Protein AF-A0A522KQ14-F1 (afdb_monomer)

Secondary structure (DSSP, 8-state):
---PPPHHHHHHHHH--HHHHHHT-S-TTTTT--S--TTTT--HHHHHHHHHHTT--HHHHTPPPB----TTSTT-BHHHHHTS-HHHHHHHHTT----HHHHHHHHHHHHH-GGGSSPPP-TTSPPPPP-

pLDDT: mean 81.28, std 15.87, range [35.97, 97.94]

Nearest PDB structures (foldseek):
  1nsy-assembly1_A  TM=8.925E-01  e=2.019E-08  Bacillus subtilis
  2pza-assembly1_B  TM=8.996E-01  e=2.874E-07  Bacillus anthracis
  4q16-assembly1_A  TM=8.435E-01  e=2.874E-07  Deinococcus radiodurans R1 = ATCC 13939 = DSM 20539
  5huj-assembly1_B  TM=9.602E-01  e=5.183E-06  Streptococcus pyogenes NZ131
  4q16-assembly2_D  TM=8.516E-01  e=1.257E-06  Deinococcus radiodurans R1 = ATCC 13939 = DSM 20539

Structure (mmCIF, N/CA/C/O backbone):
data_AF-A0A522KQ14-F1
#
_entry.id   AF-A0A522KQ14-F1
#
loop_
_atom_site.group_PDB
_atom_site.id
_atom_site.type_symbol
_atom_site.label_atom_id
_atom_site.label_alt_id
_atom_site.label_comp_id
_atom_site.label_asym_id
_atom_site.label_entity_id
_atom_site.label_seq_id
_atom_site.pdbx_PDB_ins_code
_atom_site.Cartn_x
_atom_site.Cartn_y
_atom_site.Cartn_z
_atom_site.occupancy
_atom_site.B_iso_or_equiv
_atom_site.auth_seq_id
_atom_site.auth_comp_id
_atom_site.auth_asym_id
_atom_site.auth_atom_id
_atom_site.pdbx_PDB_model_num
ATOM 1 N N . MET A 1 1 ? -27.932 1.376 -13.961 1.00 35.97 1 MET A N 1
ATOM 2 C CA . MET A 1 1 ? -26.746 0.989 -14.745 1.00 35.97 1 MET A CA 1
ATOM 3 C C . MET A 1 1 ? -26.144 -0.186 -14.015 1.00 35.97 1 MET A C 1
ATOM 5 O O . MET A 1 1 ? -25.927 -0.074 -12.817 1.00 35.97 1 MET A O 1
ATOM 9 N N . ASP A 1 2 ? -26.069 -1.322 -14.692 1.00 37.69 2 ASP A N 1
ATOM 10 C CA . ASP A 1 2 ? -25.565 -2.574 -14.137 1.00 37.69 2 ASP A CA 1
ATOM 11 C C . ASP A 1 2 ? -24.032 -2.488 -14.057 1.00 37.69 2 ASP A C 1
ATOM 13 O O . ASP A 1 2 ? -23.393 -2.113 -15.039 1.00 37.6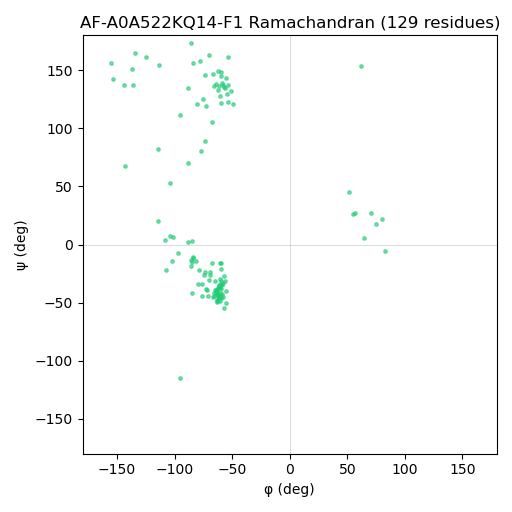9 2 ASP A O 1
ATOM 17 N N . PHE A 1 3 ? -23.463 -2.721 -12.874 1.00 54.28 3 PHE A N 1
ATOM 18 C CA . PHE A 1 3 ? -22.024 -2.617 -12.593 1.00 54.28 3 PHE A CA 1
ATOM 19 C C . PHE A 1 3 ? -21.414 -4.017 -12.516 1.00 54.28 3 PHE A C 1
ATOM 21 O O . PHE A 1 3 ? -20.793 -4.392 -11.522 1.00 54.28 3 PHE A O 1
ATOM 28 N N . THR A 1 4 ? -21.636 -4.817 -13.552 1.00 47.22 4 THR A N 1
ATOM 29 C CA . THR A 1 4 ? -20.938 -6.089 -13.710 1.00 47.22 4 THR A CA 1
ATOM 30 C C . THR A 1 4 ? -19.482 -5.791 -14.099 1.00 47.22 4 THR A C 1
ATOM 32 O O . THR A 1 4 ? -19.260 -5.115 -15.105 1.00 47.22 4 THR A O 1
ATOM 35 N N . PRO A 1 5 ? -18.481 -6.209 -13.298 1.00 53.47 5 PRO A N 1
ATOM 36 C CA . PRO A 1 5 ? -17.076 -6.033 -13.655 1.00 53.47 5 PRO A CA 1
ATOM 37 C C . PRO A 1 5 ? -16.780 -6.815 -14.936 1.00 53.47 5 PRO A C 1
ATOM 39 O O . PRO A 1 5 ? -17.178 -7.975 -15.062 1.00 53.47 5 PRO A O 1
ATOM 42 N N . ASP A 1 6 ? -16.103 -6.175 -15.888 1.00 58.25 6 ASP A N 1
ATOM 43 C CA . ASP A 1 6 ? -15.705 -6.836 -17.131 1.00 58.25 6 ASP A CA 1
ATOM 44 C C . ASP A 1 6 ? -14.600 -7.879 -16.853 1.00 58.25 6 ASP A C 1
ATOM 46 O O . ASP A 1 6 ? -13.967 -7.865 -15.794 1.00 58.25 6 ASP A O 1
ATOM 50 N N . ALA A 1 7 ? -14.347 -8.813 -17.771 1.00 53.72 7 ALA A N 1
ATOM 51 C CA . ALA A 1 7 ? -13.424 -9.933 -17.518 1.00 53.72 7 ALA A CA 1
ATOM 52 C C . ALA A 1 7 ? -11.992 -9.480 -17.142 1.00 53.72 7 ALA A C 1
ATOM 54 O O . ALA A 1 7 ? -11.332 -10.114 -16.311 1.00 53.72 7 ALA A O 1
ATOM 55 N N . ASP A 1 8 ? -11.544 -8.351 -17.697 1.00 53.56 8 ASP A N 1
ATOM 56 C CA . ASP A 1 8 ? -10.263 -7.720 -17.362 1.00 53.56 8 ASP A CA 1
ATOM 57 C C . ASP A 1 8 ? -10.250 -7.116 -15.948 1.00 53.56 8 ASP A C 1
ATOM 59 O O . ASP A 1 8 ? -9.210 -7.136 -15.287 1.00 53.56 8 ASP A O 1
ATOM 63 N N . ASP A 1 9 ? -11.397 -6.655 -15.436 1.00 54.16 9 ASP A N 1
ATOM 64 C CA . ASP A 1 9 ? -11.524 -6.149 -14.065 1.00 54.16 9 ASP A CA 1
ATOM 65 C C . ASP A 1 9 ? -11.423 -7.278 -13.050 1.00 54.16 9 ASP A C 1
ATOM 67 O O . ASP A 1 9 ? -10.705 -7.143 -12.064 1.00 54.16 9 ASP A O 1
ATOM 71 N N . ALA A 1 10 ? -12.095 -8.402 -13.301 1.00 54.12 10 ALA A N 1
ATOM 72 C CA . ALA A 1 10 ? -12.025 -9.569 -12.426 1.00 54.12 10 ALA A CA 1
ATOM 73 C C . ALA A 1 10 ? -10.593 -10.133 -12.357 1.00 54.12 10 ALA A C 1
ATOM 75 O O . ALA A 1 10 ? -10.111 -10.531 -11.291 1.00 54.12 10 ALA A O 1
ATOM 76 N N . LEU A 1 11 ? -9.880 -10.109 -13.488 1.00 53.44 11 LEU A N 1
ATOM 77 C CA . LEU A 1 11 ? -8.482 -10.517 -13.575 1.00 53.44 11 LEU A CA 1
ATOM 78 C C . LEU A 1 11 ? -7.537 -9.499 -12.918 1.00 53.44 11 LEU A C 1
ATOM 80 O O . LEU A 1 11 ? -6.587 -9.904 -12.246 1.00 53.44 11 LEU A O 1
ATOM 84 N N . ALA A 1 12 ? -7.798 -8.195 -13.056 1.00 52.59 12 ALA A N 1
ATOM 85 C CA . ALA A 1 12 ? -7.085 -7.149 -12.328 1.00 52.59 12 ALA A CA 1
ATOM 86 C C . ALA A 1 12 ? -7.302 -7.301 -10.814 1.00 52.59 12 ALA A C 1
ATOM 88 O O . ALA A 1 12 ? -6.332 -7.370 -10.066 1.00 52.59 12 ALA A O 1
ATOM 89 N N . GLN A 1 13 ? -8.544 -7.485 -10.361 1.00 58.75 13 GLN A N 1
ATOM 90 C CA . GLN A 1 13 ? -8.906 -7.763 -8.965 1.00 58.75 13 GLN A CA 1
ATOM 91 C C . GLN A 1 13 ? -8.175 -8.992 -8.405 1.00 58.75 13 GLN A C 1
ATOM 93 O O . GLN A 1 13 ? -7.684 -8.948 -7.278 1.00 58.75 13 GLN A O 1
ATOM 98 N N . GLN A 1 14 ? -8.014 -10.054 -9.201 1.00 51.44 14 GLN A N 1
ATOM 99 C CA . GLN A 1 14 ? -7.244 -11.244 -8.815 1.00 51.44 14 GLN A CA 1
ATOM 100 C C . GLN A 1 14 ? -5.718 -11.055 -8.836 1.00 51.44 14 GLN A C 1
ATOM 102 O O . GLN A 1 14 ? -5.013 -11.762 -8.115 1.00 51.44 14 GLN A O 1
ATOM 107 N N . ARG A 1 15 ? -5.183 -10.134 -9.649 1.00 49.38 15 ARG A N 1
ATOM 108 C CA . ARG A 1 15 ? -3.732 -9.912 -9.833 1.00 49.38 15 ARG A CA 1
ATOM 109 C C . ARG A 1 15 ? -3.156 -8.767 -8.995 1.00 49.38 15 ARG A C 1
ATOM 111 O O . ARG A 1 15 ? -1.937 -8.587 -8.967 1.00 49.38 15 ARG A O 1
ATOM 118 N N . LEU A 1 16 ? -3.990 -7.991 -8.305 1.00 54.06 16 LEU A N 1
ATOM 119 C CA . LEU A 1 16 ? -3.560 -6.887 -7.445 1.00 54.06 16 LEU A CA 1
ATOM 120 C C . LEU A 1 16 ? -2.940 -7.432 -6.148 1.00 54.06 16 LEU A C 1
ATOM 122 O O . LEU A 1 16 ? -3.600 -7.646 -5.133 1.00 54.06 16 LEU A O 1
ATOM 126 N N . ILE A 1 17 ? -1.629 -7.669 -6.184 1.00 48.53 17 ILE A N 1
ATOM 127 C CA . ILE A 1 17 ? -0.849 -8.085 -5.017 1.00 48.53 17 ILE A CA 1
ATOM 128 C C . ILE A 1 17 ? -0.807 -6.923 -4.009 1.00 48.53 17 ILE A C 1
ATOM 130 O O . ILE A 1 17 ? -0.066 -5.966 -4.204 1.00 48.53 17 ILE A O 1
ATOM 134 N N . ALA A 1 18 ? -1.580 -7.043 -2.922 1.00 52.69 18 ALA A N 1
ATOM 135 C CA . ALA A 1 18 ? -1.681 -6.122 -1.777 1.00 52.69 18 ALA A CA 1
ATOM 136 C C . ALA A 1 18 ? -2.170 -4.690 -2.095 1.00 52.69 18 ALA A C 1
ATOM 138 O O . ALA A 1 18 ? -1.945 -4.155 -3.174 1.00 52.69 18 ALA A O 1
ATOM 139 N N . ALA A 1 19 ? -2.775 -4.003 -1.118 1.00 51.09 19 ALA A N 1
ATOM 140 C CA . ALA A 1 19 ? -3.220 -2.605 -1.275 1.00 51.09 19 ALA A CA 1
ATOM 141 C C . ALA A 1 19 ? -2.082 -1.628 -1.682 1.00 51.09 19 ALA A C 1
ATOM 143 O O . ALA A 1 19 ? -2.315 -0.627 -2.360 1.00 51.09 19 ALA A O 1
ATOM 144 N N . LEU A 1 20 ? -0.827 -1.938 -1.325 1.00 49.84 20 LEU A N 1
ATOM 145 C CA . LEU A 1 20 ? 0.366 -1.194 -1.764 1.00 49.84 20 LEU A CA 1
ATOM 146 C C . LEU A 1 20 ? 0.761 -1.517 -3.214 1.00 49.84 20 LEU A C 1
ATOM 148 O O . LEU A 1 20 ? 1.037 -0.606 -3.999 1.00 49.84 20 LEU A O 1
ATOM 152 N N . GLY A 1 21 ? 0.746 -2.797 -3.604 1.00 52.88 21 GLY A N 1
ATOM 153 C CA . GLY A 1 21 ? 1.073 -3.204 -4.971 1.00 52.88 21 GLY A CA 1
ATOM 154 C C . GLY A 1 21 ? -0.030 -2.877 -5.972 1.00 52.88 21 GLY A C 1
ATOM 155 O O . GLY A 1 21 ? 0.276 -2.637 -7.143 1.00 52.88 21 GLY A O 1
ATOM 156 N N . ALA A 1 22 ? -1.270 -2.743 -5.494 1.00 51.62 22 ALA A N 1
ATOM 157 C CA . ALA A 1 22 ? -2.410 -2.273 -6.260 1.00 51.62 22 ALA A CA 1
ATOM 158 C C . ALA A 1 22 ? -2.205 -0.862 -6.816 1.00 51.62 22 ALA A C 1
ATOM 160 O O . ALA A 1 22 ? -2.400 -0.623 -8.004 1.00 51.62 22 ALA A O 1
ATOM 161 N N . ARG A 1 23 ? -1.713 0.042 -5.965 1.00 56.72 23 ARG A N 1
ATOM 162 C CA . ARG A 1 23 ? -1.414 1.435 -6.317 1.00 56.72 23 ARG A CA 1
ATOM 163 C C . ARG A 1 23 ? -0.033 1.631 -6.955 1.00 56.72 23 ARG A C 1
ATOM 165 O O . ARG A 1 23 ? 0.289 2.734 -7.388 1.00 56.72 23 ARG A O 1
ATOM 172 N N . GLY A 1 24 ? 0.829 0.609 -6.920 1.00 59.81 24 GLY A N 1
ATOM 173 C CA . GLY A 1 24 ? 2.269 0.794 -7.142 1.00 59.81 24 GLY A CA 1
ATOM 174 C C . GLY A 1 24 ? 2.880 1.808 -6.163 1.00 59.81 24 GLY A C 1
ATOM 175 O O . GLY A 1 24 ? 3.853 2.492 -6.506 1.00 59.81 24 GLY A O 1
ATOM 176 N N . PHE A 1 25 ? 2.274 1.940 -4.976 1.00 74.19 25 PHE A N 1
ATOM 177 C CA . PHE A 1 25 ? 2.620 2.939 -3.970 1.00 74.19 25 PHE A CA 1
ATOM 178 C C . PHE A 1 25 ? 3.716 2.407 -3.059 1.00 74.19 25 PHE A C 1
ATOM 180 O O . PHE A 1 25 ? 3.504 2.040 -1.910 1.00 74.19 25 PHE A O 1
ATOM 187 N N . PHE A 1 26 ? 4.881 2.301 -3.673 1.00 81.44 26 PHE A N 1
ATOM 188 C CA . PHE A 1 26 ? 6.145 1.959 -3.062 1.00 81.44 26 PHE A CA 1
ATOM 189 C C . PHE A 1 26 ? 7.258 2.533 -3.936 1.00 81.44 26 PHE A C 1
ATOM 191 O O . PHE A 1 26 ? 7.099 2.766 -5.150 1.00 81.44 26 PHE A O 1
ATOM 198 N N . THR A 1 27 ? 8.407 2.745 -3.323 1.00 86.31 27 THR A N 1
ATOM 199 C CA . THR A 1 27 ? 9.639 3.098 -4.011 1.00 86.31 27 THR A CA 1
ATOM 200 C C . THR A 1 27 ? 10.244 1.819 -4.572 1.00 86.31 27 THR A C 1
ATOM 202 O O . THR A 1 27 ? 10.524 0.866 -3.837 1.00 86.31 27 THR A O 1
ATOM 205 N N . LYS A 1 28 ? 10.432 1.761 -5.896 1.00 87.81 28 LYS A N 1
ATOM 206 C CA . LYS A 1 28 ? 11.086 0.617 -6.547 1.00 87.81 28 LYS A CA 1
ATOM 207 C C . LYS A 1 28 ? 12.510 0.498 -5.998 1.00 87.81 28 LYS A C 1
ATOM 209 O O . LYS A 1 28 ? 13.233 1.489 -6.002 1.00 87.81 28 LYS A O 1
ATOM 214 N N . PHE A 1 29 ? 12.876 -0.691 -5.520 1.00 87.50 29 PHE A N 1
ATOM 215 C CA . PHE A 1 29 ? 14.147 -0.964 -4.827 1.00 87.50 29 PHE A CA 1
ATOM 216 C C . PHE A 1 29 ? 14.341 -0.240 -3.478 1.00 87.50 29 PHE A C 1
ATOM 218 O O . PHE A 1 29 ? 15.415 -0.334 -2.897 1.00 87.50 29 PHE A O 1
ATOM 225 N N . GLY A 1 30 ? 13.322 0.468 -2.980 1.00 89.50 30 GLY A N 1
ATOM 226 C CA . GLY A 1 30 ? 13.294 1.041 -1.635 1.00 89.50 30 GLY A CA 1
ATOM 227 C C . GLY A 1 30 ? 12.583 0.101 -0.665 1.00 89.50 30 GLY A C 1
ATOM 228 O O . GLY A 1 30 ? 13.012 -1.026 -0.452 1.00 89.50 30 GLY A O 1
ATOM 229 N N . ASP A 1 31 ? 11.438 0.533 -0.141 1.00 86.62 31 ASP A N 1
ATOM 230 C CA . ASP A 1 31 ? 10.572 -0.246 0.756 1.00 86.62 31 ASP A CA 1
ATOM 231 C C . ASP A 1 31 ? 10.049 -1.558 0.142 1.00 86.62 31 ASP A C 1
ATOM 233 O O . ASP A 1 31 ? 9.696 -2.486 0.863 1.00 86.62 31 ASP A O 1
ATOM 237 N N . SER A 1 32 ? 10.046 -1.661 -1.189 1.00 83.50 32 SER A N 1
ATOM 238 C CA . SER A 1 32 ? 9.697 -2.893 -1.910 1.00 83.50 32 SER A CA 1
ATOM 239 C C . SER A 1 32 ? 10.843 -3.895 -2.081 1.00 83.50 32 SER A C 1
ATOM 241 O O . SER A 1 32 ? 10.598 -5.018 -2.520 1.00 83.50 32 SER A O 1
ATOM 243 N N . GLY A 1 33 ? 12.088 -3.513 -1.780 1.00 86.81 33 GLY A N 1
ATOM 244 C CA . GLY A 1 33 ? 13.258 -4.381 -1.912 1.00 86.81 33 GLY A CA 1
ATOM 245 C C . GLY A 1 33 ? 13.345 -5.391 -0.769 1.00 86.81 33 GLY A C 1
ATOM 246 O O . GLY A 1 33 ? 14.084 -5.168 0.185 1.00 86.81 33 GLY A O 1
ATOM 247 N N . ALA A 1 34 ? 12.589 -6.485 -0.854 1.00 87.81 34 ALA A N 1
ATOM 248 C CA . ALA A 1 34 ? 12.545 -7.530 0.167 1.00 87.81 34 ALA A CA 1
ATOM 249 C C . ALA A 1 34 ? 12.571 -8.937 -0.447 1.00 87.81 34 ALA A C 1
ATOM 251 O O . ALA A 1 34 ? 12.040 -9.151 -1.536 1.00 87.81 34 ALA A O 1
ATOM 252 N N . ASP A 1 35 ? 13.120 -9.904 0.294 1.00 91.00 35 ASP A N 1
ATOM 253 C CA . ASP A 1 35 ? 13.167 -11.312 -0.128 1.00 91.00 35 ASP A CA 1
ATOM 254 C C . ASP A 1 35 ? 11.810 -12.021 0.026 1.00 91.00 35 ASP A C 1
ATOM 256 O O . ASP A 1 35 ? 11.462 -12.902 -0.758 1.00 91.00 35 ASP A O 1
ATOM 260 N N . VAL A 1 36 ? 11.028 -11.648 1.049 1.00 87.12 36 VAL A N 1
ATOM 261 C CA . VAL A 1 36 ? 9.736 -12.271 1.377 1.00 87.12 36 VAL A CA 1
ATOM 262 C C . VAL A 1 36 ? 8.697 -11.201 1.702 1.00 87.12 36 VAL A C 1
ATOM 264 O O . VAL A 1 36 ? 8.965 -10.267 2.456 1.00 87.12 36 VAL A O 1
ATOM 267 N N . LEU A 1 37 ? 7.478 -11.373 1.180 1.00 86.44 37 LEU A N 1
ATOM 268 C CA . LEU A 1 37 ? 6.341 -10.471 1.387 1.00 86.44 37 LEU A CA 1
ATOM 269 C C . LEU A 1 37 ? 5.215 -11.177 2.174 1.00 86.44 37 LEU A C 1
ATOM 271 O O . LEU A 1 37 ? 4.247 -11.643 1.572 1.00 86.44 37 LEU A O 1
ATOM 275 N N . PRO A 1 38 ? 5.285 -11.259 3.518 1.00 85.56 38 PRO A N 1
ATOM 276 C CA . PRO A 1 38 ? 4.347 -12.056 4.324 1.00 85.56 38 PRO A CA 1
ATOM 277 C C . PRO A 1 38 ? 2.909 -11.516 4.334 1.00 85.56 38 PRO A C 1
ATOM 279 O O . PRO A 1 38 ? 1.984 -12.220 4.723 1.00 85.56 38 PRO A O 1
ATOM 282 N N . LEU A 1 39 ? 2.720 -10.260 3.922 1.00 87.12 39 LEU A N 1
ATOM 283 C CA . LEU A 1 39 ? 1.419 -9.589 3.867 1.00 87.12 39 LEU A CA 1
ATOM 284 C C . LEU A 1 39 ? 0.876 -9.488 2.431 1.00 87.12 39 LEU A C 1
ATOM 286 O O . LEU A 1 39 ? -0.134 -8.820 2.200 1.00 87.12 39 LEU A O 1
ATOM 290 N N . ALA A 1 40 ? 1.541 -10.122 1.458 1.00 83.31 40 ALA A N 1
ATOM 291 C CA . ALA A 1 40 ? 1.083 -10.150 0.074 1.00 83.31 40 ALA A CA 1
ATOM 292 C C . ALA A 1 40 ? -0.341 -10.730 -0.023 1.00 83.31 40 ALA A C 1
ATOM 294 O O . ALA A 1 40 ? -0.671 -11.723 0.619 1.00 83.31 40 ALA A O 1
ATOM 295 N N . GLY A 1 41 ? -1.198 -10.085 -0.820 1.00 80.38 41 GLY A N 1
ATOM 296 C CA . GLY A 1 41 ? -2.603 -10.480 -0.993 1.00 80.38 41 GLY A CA 1
ATOM 297 C C . GLY A 1 41 ? -3.567 -9.966 0.086 1.00 80.38 41 GLY A C 1
ATOM 298 O O . GLY A 1 41 ? -4.780 -10.122 -0.060 1.00 80.38 41 GLY A O 1
ATOM 299 N N . LEU A 1 42 ? -3.075 -9.311 1.143 1.00 86.69 42 LEU A N 1
ATOM 300 C CA . LEU A 1 42 ? -3.935 -8.631 2.111 1.00 86.69 42 LEU A CA 1
ATOM 301 C C . LEU A 1 42 ? -4.212 -7.186 1.674 1.00 86.69 42 LEU A C 1
ATOM 303 O O . LEU A 1 42 ? -3.308 -6.443 1.283 1.00 86.69 42 LEU A O 1
ATOM 307 N N . ASN A 1 43 ? -5.478 -6.784 1.764 1.00 88.56 43 ASN A N 1
ATOM 308 C CA . ASN A 1 43 ? -5.892 -5.389 1.638 1.00 88.56 43 ASN A CA 1
ATOM 309 C C . ASN A 1 43 ? -5.790 -4.676 3.002 1.00 88.56 43 ASN A C 1
ATOM 311 O O . ASN A 1 43 ? -5.485 -5.315 4.019 1.00 88.56 43 ASN A O 1
ATOM 315 N N . LYS A 1 44 ? -6.003 -3.358 3.053 1.00 88.50 44 LYS A N 1
ATOM 316 C CA . LYS A 1 44 ? -5.711 -2.566 4.255 1.00 88.50 44 LYS A CA 1
ATOM 317 C C . LYS A 1 44 ? -6.567 -3.007 5.441 1.00 88.50 44 LYS A C 1
ATOM 319 O O . LYS A 1 44 ? -6.046 -3.209 6.539 1.00 88.50 44 LYS A O 1
ATOM 324 N N . ARG A 1 45 ? -7.858 -3.229 5.223 1.00 92.06 45 ARG A N 1
ATOM 325 C CA . ARG A 1 45 ? -8.827 -3.717 6.207 1.00 92.06 45 ARG A CA 1
ATOM 326 C C . ARG A 1 45 ? -8.444 -5.087 6.755 1.00 92.06 45 ARG A C 1
ATOM 328 O O . ARG A 1 45 ? -8.458 -5.271 7.973 1.00 92.06 45 ARG A O 1
ATOM 335 N N . ARG A 1 46 ? -8.018 -6.026 5.903 1.00 93.12 46 ARG A N 1
ATOM 336 C CA . ARG A 1 46 ? -7.506 -7.339 6.337 1.00 93.12 46 ARG A CA 1
ATOM 337 C C . ARG A 1 46 ? -6.207 -7.215 7.133 1.00 93.12 46 ARG A C 1
ATOM 339 O O . ARG A 1 46 ? -6.067 -7.889 8.149 1.00 93.12 46 ARG A O 1
ATOM 346 N N . MET A 1 47 ? -5.294 -6.321 6.746 1.00 92.75 47 MET A N 1
ATOM 347 C CA . MET A 1 47 ? -4.083 -6.042 7.532 1.00 92.75 47 MET A CA 1
ATOM 348 C C . MET A 1 47 ? -4.427 -5.478 8.920 1.00 92.75 47 MET A C 1
ATOM 350 O O . MET A 1 47 ? -3.854 -5.920 9.914 1.00 92.75 47 MET A O 1
ATOM 354 N N . ARG A 1 48 ? -5.390 -4.547 9.017 1.00 94.50 48 ARG A N 1
ATOM 355 C CA . ARG A 1 48 ? -5.869 -4.016 10.308 1.00 94.50 48 ARG A CA 1
ATOM 356 C C . ARG A 1 48 ? -6.518 -5.112 11.161 1.00 94.50 48 ARG A C 1
ATOM 358 O O . ARG A 1 48 ? -6.261 -5.172 12.361 1.00 94.50 48 ARG A O 1
ATOM 365 N N . ALA A 1 49 ? -7.312 -6.000 10.558 1.00 96.12 49 ALA A N 1
ATOM 366 C CA . ALA A 1 49 ? -7.907 -7.143 11.251 1.00 96.12 49 ALA A CA 1
ATOM 367 C C . ALA A 1 49 ? -6.840 -8.107 11.801 1.00 96.12 49 ALA A C 1
ATOM 369 O O . ALA A 1 49 ? -6.910 -8.493 12.967 1.00 96.12 49 ALA A O 1
ATOM 370 N N . LEU A 1 50 ? -5.817 -8.428 11.001 1.00 96.06 50 LEU A N 1
ATOM 371 C CA . LEU A 1 50 ? -4.681 -9.240 11.440 1.00 96.06 50 LEU A CA 1
ATOM 372 C C . LEU A 1 50 ? -3.920 -8.571 12.593 1.00 96.06 50 LEU A C 1
ATOM 374 O O . LEU A 1 50 ? -3.628 -9.219 13.593 1.00 96.06 50 LEU A O 1
ATOM 378 N N . ALA A 1 51 ? -3.647 -7.268 12.496 1.00 96.69 51 ALA A N 1
ATOM 379 C CA . ALA A 1 51 ? -2.968 -6.525 13.554 1.00 96.69 51 ALA A CA 1
ATOM 380 C C . ALA A 1 51 ? -3.742 -6.575 14.885 1.00 96.69 51 ALA A C 1
ATOM 382 O O . ALA A 1 51 ? -3.139 -6.811 15.932 1.00 96.69 51 ALA A O 1
ATOM 383 N N . ARG A 1 52 ? -5.075 -6.427 14.851 1.00 97.69 52 ARG A N 1
ATOM 384 C CA . ARG A 1 52 ? -5.932 -6.587 16.041 1.00 97.69 52 ARG A CA 1
ATOM 385 C C . ARG A 1 52 ? -5.857 -7.993 16.619 1.00 97.69 52 ARG A C 1
ATOM 387 O O . ARG A 1 52 ? -5.696 -8.139 17.825 1.00 97.69 52 ARG A O 1
ATOM 394 N N . ALA A 1 53 ? -5.936 -9.015 15.767 1.00 97.94 53 ALA A N 1
ATOM 395 C CA . ALA A 1 53 ? -5.844 -10.410 16.194 1.00 97.94 53 ALA A CA 1
ATOM 396 C C . ALA A 1 53 ? -4.499 -10.730 16.874 1.00 97.94 53 ALA A C 1
ATOM 398 O O . ALA A 1 53 ? -4.449 -11.559 17.777 1.00 97.94 53 ALA A O 1
ATOM 399 N N . LEU A 1 54 ? -3.426 -10.034 16.485 1.00 97.88 54 LEU A N 1
ATOM 400 C CA . LEU A 1 54 ? -2.095 -10.132 17.094 1.00 97.88 54 LEU A CA 1
ATOM 401 C C . LEU A 1 54 ? -1.908 -9.240 18.339 1.00 97.88 54 LEU A C 1
ATOM 403 O O . LEU A 1 54 ? -0.813 -9.192 18.894 1.00 97.88 54 LEU A O 1
ATOM 407 N N . GLY A 1 55 ? -2.945 -8.525 18.788 1.00 97.81 55 GLY A N 1
ATOM 408 C CA . GLY A 1 55 ? -2.891 -7.679 19.983 1.00 97.81 55 GLY A CA 1
ATOM 409 C C . GLY A 1 55 ? -2.243 -6.307 19.771 1.00 97.81 55 GLY A C 1
ATOM 410 O O . GLY A 1 55 ? -1.783 -5.688 20.733 1.00 97.81 55 GLY A O 1
ATOM 411 N N . ALA A 1 56 ? -2.186 -5.804 18.533 1.00 97.50 56 ALA A N 1
ATOM 412 C CA . ALA A 1 56 ? -1.664 -4.467 18.271 1.00 97.50 56 ALA A CA 1
ATOM 413 C C . ALA A 1 56 ? -2.541 -3.381 18.939 1.00 97.50 56 ALA A C 1
ATOM 415 O O . ALA A 1 56 ? -3.769 -3.440 18.852 1.00 97.50 56 ALA A O 1
ATOM 416 N N . PRO A 1 57 ? -1.946 -2.340 19.555 1.00 97.88 57 PRO A N 1
ATOM 417 C CA . PRO A 1 57 ? -2.698 -1.219 20.114 1.00 97.88 57 PRO A CA 1
ATOM 418 C C . PRO A 1 57 ? -3.569 -0.506 19.068 1.00 97.88 57 PRO A C 1
ATOM 420 O O . PRO A 1 57 ? -3.078 -0.173 17.988 1.00 97.88 57 PRO A O 1
ATOM 423 N N . GLU A 1 58 ? -4.810 -0.145 19.416 1.00 96.12 58 GLU A N 1
ATOM 424 C CA . GLU A 1 58 ? -5.744 0.532 18.491 1.00 96.12 58 GLU A CA 1
ATOM 425 C C . GLU A 1 58 ? -5.184 1.838 17.904 1.00 96.12 58 GLU A C 1
ATOM 427 O O . GLU A 1 58 ? -5.441 2.157 16.745 1.00 96.12 58 GLU A O 1
ATOM 432 N N . ARG A 1 59 ? -4.338 2.562 18.653 1.00 96.31 59 ARG A N 1
ATOM 433 C CA . ARG A 1 59 ? -3.656 3.765 18.138 1.00 96.31 59 ARG A CA 1
ATOM 434 C C . ARG A 1 59 ? -2.768 3.481 16.919 1.00 96.31 59 ARG A C 1
ATOM 436 O O . ARG A 1 59 ? -2.582 4.362 16.092 1.00 96.31 59 ARG A O 1
ATOM 443 N N . LEU A 1 60 ? -2.188 2.279 16.829 1.00 94.12 60 LEU A N 1
ATOM 444 C CA . LEU A 1 60 ? -1.365 1.856 15.693 1.00 94.12 60 LEU A CA 1
ATOM 445 C C . LEU A 1 60 ? -2.244 1.299 14.579 1.00 94.12 60 LEU A C 1
ATOM 447 O O . LEU A 1 60 ? -2.032 1.628 13.415 1.00 94.12 60 LEU A O 1
ATOM 451 N N . VAL A 1 61 ? -3.256 0.507 14.941 1.00 94.75 61 VAL A N 1
ATOM 452 C CA . VAL A 1 61 ? -4.197 -0.077 13.981 1.00 94.75 61 VAL A CA 1
ATOM 453 C C . VAL A 1 61 ? -4.937 1.001 13.200 1.00 94.75 61 VAL A C 1
ATOM 455 O O . VAL A 1 61 ? -5.126 0.821 12.003 1.00 94.75 61 VAL A O 1
ATOM 458 N N . ASN A 1 62 ? -5.320 2.113 13.834 1.00 92.75 62 ASN A N 1
ATOM 459 C CA . ASN A 1 62 ? -6.100 3.193 13.218 1.00 92.75 62 ASN A CA 1
ATOM 460 C C . ASN A 1 62 ? -5.256 4.406 12.806 1.00 92.75 62 ASN A C 1
ATOM 462 O O . ASN A 1 62 ?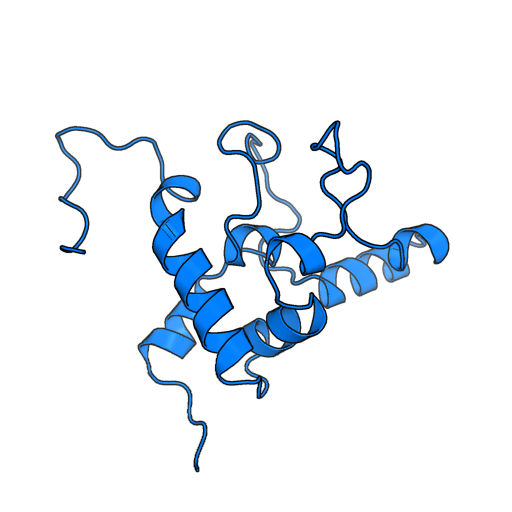 -5.815 5.415 12.388 1.00 92.75 62 ASN A O 1
ATOM 466 N N . LYS A 1 63 ? -3.921 4.331 12.905 1.00 93.62 63 LYS A N 1
ATOM 467 C CA . LYS A 1 63 ? -3.044 5.426 12.473 1.00 93.62 63 LYS A CA 1
ATOM 468 C C . LYS A 1 63 ? -3.315 5.759 10.999 1.00 93.62 63 LYS A C 1
ATOM 470 O O . LYS A 1 63 ? -3.394 4.846 10.167 1.00 93.62 63 LYS A O 1
ATOM 475 N N . THR A 1 64 ? -3.417 7.053 10.689 1.00 91.44 64 THR A N 1
ATOM 476 C CA . THR A 1 64 ? -3.487 7.552 9.311 1.00 91.44 64 THR A CA 1
ATOM 477 C C . THR A 1 64 ? -2.225 7.133 8.549 1.00 91.44 64 THR A C 1
ATOM 479 O O . THR A 1 64 ? -1.116 7.435 9.005 1.00 91.44 64 THR A O 1
ATOM 482 N N . PRO A 1 65 ? -2.360 6.401 7.432 1.00 89.12 65 PRO A N 1
ATOM 483 C CA . PRO A 1 65 ? -1.222 5.986 6.620 1.00 89.12 65 PRO A CA 1
ATOM 484 C C . PRO A 1 65 ? -0.527 7.181 5.964 1.00 89.12 65 PRO A C 1
ATOM 486 O O . PRO A 1 65 ? -1.183 8.090 5.457 1.00 89.12 65 PRO A O 1
ATOM 489 N N . THR A 1 66 ? 0.803 7.173 6.006 1.00 90.56 66 THR A N 1
ATOM 490 C CA . THR A 1 66 ? 1.662 8.152 5.337 1.00 90.56 66 THR A CA 1
ATOM 491 C C . THR A 1 66 ? 3.017 7.516 5.039 1.00 90.56 66 THR A C 1
ATOM 493 O O . THR A 1 66 ? 3.534 6.754 5.865 1.00 90.56 66 THR A O 1
ATOM 496 N N . ALA A 1 67 ? 3.595 7.844 3.882 1.00 87.44 67 ALA A N 1
ATOM 497 C CA . ALA A 1 67 ? 4.977 7.505 3.540 1.00 87.44 67 ALA A CA 1
ATOM 498 C C . ALA A 1 67 ? 6.014 8.438 4.196 1.00 87.44 67 ALA A C 1
ATOM 500 O O . ALA A 1 67 ? 7.171 8.052 4.330 1.00 87.44 67 ALA A O 1
ATOM 501 N N . ASP A 1 68 ? 5.602 9.648 4.593 1.00 90.31 68 ASP A N 1
ATOM 502 C CA . ASP A 1 68 ? 6.444 10.657 5.253 1.00 90.31 68 ASP A CA 1
ATOM 503 C C . ASP A 1 68 ? 7.773 10.970 4.527 1.00 90.31 68 ASP A C 1
ATOM 505 O O . ASP A 1 68 ? 8.842 11.030 5.129 1.00 90.31 68 ASP A O 1
ATOM 509 N N . LEU A 1 69 ? 7.713 11.147 3.199 1.00 87.75 69 LEU A N 1
ATOM 510 C CA . LEU A 1 69 ? 8.895 11.392 2.351 1.00 87.75 69 LEU A CA 1
ATOM 511 C C . LEU A 1 69 ? 9.073 12.863 1.926 1.00 87.75 69 LEU A C 1
ATOM 513 O O . LEU A 1 69 ? 10.125 13.235 1.406 1.00 87.75 69 LEU A O 1
ATOM 517 N N . GLU A 1 70 ? 8.047 13.706 2.083 1.00 86.06 70 GLU A N 1
ATOM 518 C CA . GLU A 1 70 ? 8.027 15.076 1.554 1.00 86.06 70 GLU A CA 1
ATOM 519 C C . GLU A 1 70 ? 8.482 16.107 2.606 1.00 86.06 70 GLU A C 1
ATOM 521 O O . GLU A 1 70 ? 7.740 16.427 3.530 1.00 86.06 70 GLU A O 1
ATOM 526 N N . ASN A 1 71 ? 9.652 16.734 2.417 1.00 87.69 71 ASN A N 1
ATOM 527 C CA . ASN A 1 71 ? 10.155 17.778 3.335 1.00 87.69 71 ASN A CA 1
ATOM 528 C C . ASN A 1 71 ? 9.225 18.999 3.458 1.00 87.69 71 ASN A C 1
ATOM 530 O O . ASN A 1 71 ? 9.151 19.625 4.511 1.00 87.69 71 ASN A O 1
ATOM 534 N N . LEU A 1 72 ? 8.538 19.368 2.372 1.00 92.44 72 LEU A N 1
ATOM 535 C CA . LEU A 1 72 ? 7.646 20.535 2.345 1.00 92.44 72 LEU A CA 1
ATOM 536 C C . LEU A 1 72 ? 6.237 20.216 2.863 1.00 92.44 72 LEU A C 1
ATOM 538 O O . LEU A 1 72 ? 5.465 21.132 3.140 1.00 92.44 72 LEU A O 1
ATOM 542 N N . ARG A 1 73 ? 5.890 18.929 2.966 1.00 87.75 73 ARG A N 1
ATOM 543 C CA . ARG A 1 73 ? 4.578 18.434 3.399 1.00 87.75 73 ARG A CA 1
ATOM 544 C C . ARG A 1 73 ? 4.761 17.160 4.237 1.00 87.75 73 ARG A C 1
ATOM 546 O O . ARG A 1 73 ? 4.379 16.077 3.788 1.00 87.75 73 ARG A O 1
ATOM 553 N N . PRO A 1 74 ? 5.360 17.272 5.434 1.00 88.75 74 PRO A N 1
ATOM 554 C CA . PRO A 1 74 ? 5.594 16.116 6.291 1.00 88.75 74 PRO A CA 1
ATOM 555 C C . PRO A 1 74 ? 4.272 15.435 6.649 1.00 88.75 74 PRO A C 1
ATOM 557 O O . PRO A 1 74 ? 3.235 16.093 6.761 1.00 88.75 74 PRO A O 1
ATOM 560 N N . LEU A 1 75 ? 4.317 14.115 6.833 1.00 90.12 75 LEU A N 1
ATOM 561 C CA . LEU A 1 75 ? 3.171 13.277 7.195 1.00 90.12 75 LEU A CA 1
ATOM 562 C C . LEU A 1 75 ? 1.962 13.403 6.254 1.00 90.12 75 LEU A C 1
ATOM 564 O O . LEU A 1 75 ? 0.829 13.150 6.671 1.00 90.12 75 LEU A O 1
ATOM 568 N N . ARG A 1 76 ? 2.182 13.780 4.985 1.00 89.19 76 ARG A N 1
ATOM 569 C CA . ARG A 1 76 ? 1.113 13.842 3.982 1.00 89.19 76 ARG A CA 1
ATOM 570 C C . ARG A 1 76 ? 0.384 12.487 3.915 1.00 89.19 76 ARG A C 1
ATOM 572 O O . ARG A 1 76 ? 1.053 11.478 3.668 1.00 89.19 76 ARG A O 1
ATOM 579 N N . PRO A 1 77 ? -0.943 12.446 4.128 1.00 89.44 77 PRO A N 1
ATOM 580 C CA . PRO A 1 77 ? -1.718 11.217 4.016 1.00 89.44 77 PRO A CA 1
ATOM 581 C C . PRO A 1 77 ? -1.636 10.611 2.615 1.00 89.44 77 PRO A C 1
ATOM 583 O O . PRO A 1 77 ? -1.624 11.331 1.614 1.00 89.44 77 PRO A O 1
ATOM 586 N N . ASP A 1 78 ? -1.639 9.283 2.539 1.00 85.81 78 ASP A N 1
ATOM 587 C CA . ASP A 1 78 ? -1.581 8.571 1.255 1.00 85.81 78 ASP A CA 1
ATOM 588 C C . ASP A 1 78 ? -2.799 8.893 0.368 1.00 85.81 78 A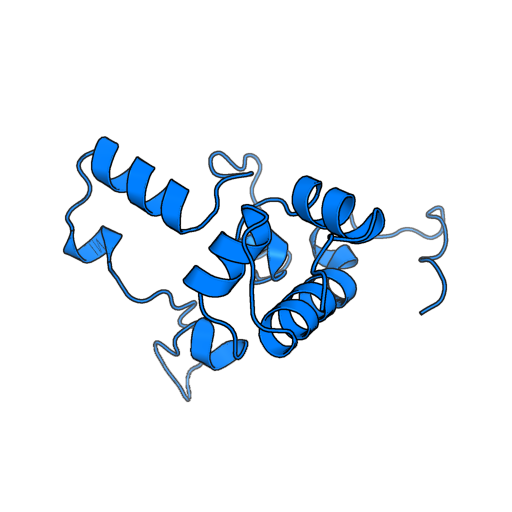SP A C 1
ATOM 590 O O . ASP A 1 78 ? -2.680 9.049 -0.848 1.00 85.81 78 ASP A O 1
ATOM 594 N N . GLU A 1 79 ? -3.970 9.067 0.983 1.00 86.06 79 GLU A N 1
ATOM 595 C CA . GLU A 1 79 ? -5.220 9.412 0.294 1.00 86.06 79 GLU A CA 1
ATOM 596 C C . GLU A 1 79 ? -5.128 10.787 -0.389 1.00 86.06 79 GLU A C 1
ATOM 598 O O . GLU A 1 79 ? -5.550 10.937 -1.536 1.00 86.06 79 GLU A O 1
ATOM 603 N N . ASP A 1 80 ? -4.463 11.759 0.246 1.00 84.81 80 ASP A N 1
ATOM 604 C CA . ASP A 1 80 ? -4.201 13.090 -0.324 1.00 84.81 80 ASP A CA 1
ATOM 605 C C . ASP A 1 80 ? -3.200 13.047 -1.488 1.00 84.81 80 ASP A C 1
ATOM 607 O O . ASP A 1 80 ? -3.115 13.984 -2.290 1.00 84.81 80 ASP A O 1
ATOM 611 N N . ALA A 1 81 ? -2.355 12.017 -1.550 1.00 80.81 81 ALA A N 1
ATOM 612 C CA . ALA A 1 81 ? -1.397 11.836 -2.634 1.00 80.81 81 ALA A CA 1
ATOM 613 C C . ALA A 1 81 ? -2.050 11.237 -3.889 1.00 80.81 81 ALA A C 1
ATOM 615 O O . ALA A 1 81 ? -1.671 11.610 -4.999 1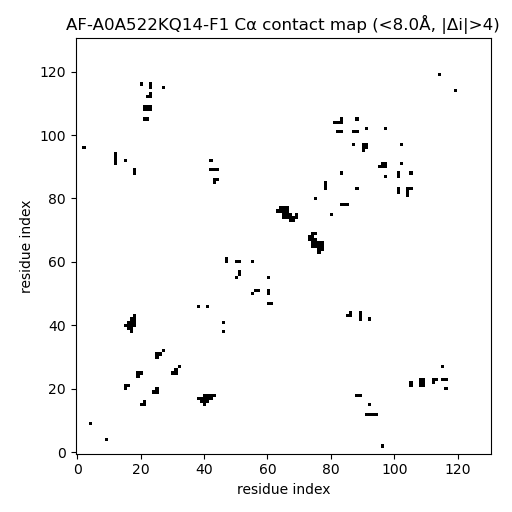.00 80.81 81 ALA A O 1
ATOM 616 N N . TYR A 1 82 ? -3.050 10.367 -3.723 1.00 77.06 82 TYR A N 1
ATOM 617 C CA . TYR A 1 82 ? -3.652 9.599 -4.819 1.00 77.06 82 TYR A CA 1
ATOM 618 C C . TYR A 1 82 ? -5.056 10.057 -5.221 1.00 77.06 82 TYR A C 1
ATOM 620 O O . TYR A 1 82 ? -5.479 9.782 -6.346 1.00 77.06 82 TYR A O 1
ATOM 628 N N . GLY A 1 83 ? -5.771 10.746 -4.331 1.00 87.88 83 GLY A N 1
ATOM 629 C CA . GLY A 1 83 ? -7.163 11.141 -4.542 1.00 87.88 83 GLY A CA 1
ATOM 630 C C . GLY A 1 83 ? -8.143 9.966 -4.489 1.00 87.88 83 GLY A C 1
ATOM 631 O O . GLY A 1 83 ? -9.179 10.015 -5.145 1.00 87.88 83 GLY A O 1
ATOM 632 N N . V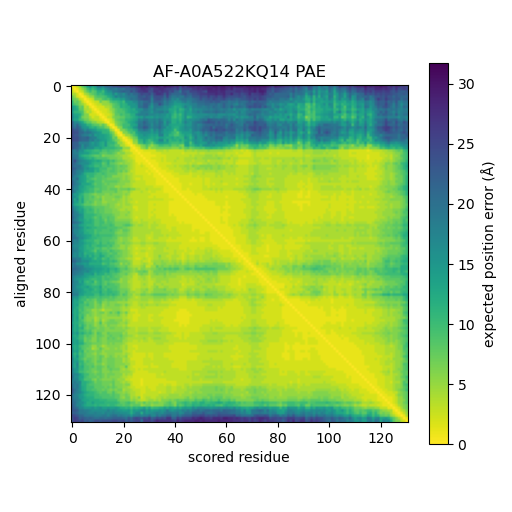AL A 1 84 ? -7.800 8.901 -3.759 1.00 90.56 84 VAL A N 1
ATOM 633 C CA . VAL A 1 84 ? -8.664 7.741 -3.499 1.00 90.56 84 VAL A CA 1
ATOM 634 C C . VAL A 1 84 ? -8.406 7.241 -2.079 1.00 90.56 84 VAL A C 1
ATOM 636 O O . VAL A 1 84 ? -7.251 7.184 -1.648 1.00 90.56 84 VAL A O 1
ATOM 639 N N . SER A 1 85 ? -9.475 6.911 -1.358 1.00 90.88 85 SER A N 1
ATOM 640 C CA . SER A 1 85 ? -9.381 6.436 0.025 1.00 90.88 85 SER A CA 1
ATOM 641 C C . SER A 1 85 ? -8.953 4.968 0.123 1.00 90.88 85 SER A C 1
ATOM 643 O O . SER A 1 85 ? -9.135 4.184 -0.813 1.00 90.88 85 SER A O 1
ATOM 645 N N . ASP A 1 86 ? -8.401 4.574 1.273 1.00 86.75 86 ASP A N 1
ATOM 646 C CA . ASP A 1 86 ? -8.077 3.171 1.560 1.00 86.75 86 ASP A CA 1
ATOM 647 C C . ASP A 1 86 ? -9.335 2.282 1.523 1.00 86.75 86 ASP A C 1
ATOM 649 O O . ASP A 1 86 ? -9.270 1.159 1.020 1.00 86.75 86 ASP A O 1
ATOM 653 N N . ASP A 1 87 ? -10.480 2.792 1.989 1.00 91.19 87 ASP A N 1
ATOM 654 C CA . ASP A 1 87 ? -11.756 2.068 1.964 1.00 91.19 87 ASP A CA 1
ATOM 655 C C . ASP A 1 87 ? -12.248 1.830 0.529 1.00 91.19 87 ASP A C 1
ATOM 657 O O . ASP A 1 87 ? -12.678 0.723 0.205 1.00 91.19 87 ASP A O 1
ATOM 661 N N . GLU A 1 88 ? -12.121 2.821 -0.361 1.00 91.81 88 GLU A N 1
ATOM 662 C CA . GLU A 1 88 ? -12.467 2.654 -1.777 1.00 91.81 88 GLU A CA 1
ATOM 663 C C . GLU A 1 88 ? -11.569 1.629 -2.474 1.00 91.81 88 GLU A C 1
ATOM 665 O O . GLU A 1 88 ? -12.070 0.849 -3.287 1.00 91.81 88 GLU A O 1
ATOM 670 N N . ILE A 1 89 ? -10.261 1.577 -2.177 1.00 87.69 89 ILE A N 1
ATOM 671 C CA . ILE A 1 89 ? -9.426 0.534 -2.795 1.00 87.69 89 ILE A CA 1
ATOM 672 C C . ILE A 1 89 ? -9.742 -0.832 -2.191 1.00 87.69 89 ILE A C 1
ATOM 674 O O . ILE A 1 89 ? -9.773 -1.817 -2.925 1.00 87.69 89 ILE A O 1
ATOM 678 N N . ASP A 1 90 ? -9.987 -0.922 -0.884 1.00 90.19 90 ASP A N 1
ATOM 679 C CA . ASP A 1 90 ? -10.346 -2.185 -0.244 1.00 90.19 90 ASP A CA 1
ATOM 680 C C . ASP A 1 90 ? -11.667 -2.731 -0.786 1.00 90.19 90 ASP A C 1
ATOM 682 O O . ASP A 1 90 ? -11.776 -3.935 -1.018 1.00 90.19 90 ASP A O 1
ATOM 686 N N . ASP A 1 91 ? -12.653 -1.864 -1.012 1.00 92.44 91 ASP A N 1
ATOM 687 C CA . ASP A 1 91 ? -13.922 -2.229 -1.628 1.00 92.44 91 ASP A CA 1
ATOM 688 C C . ASP A 1 91 ? -13.727 -2.660 -3.088 1.00 92.44 91 ASP A C 1
ATOM 690 O O . ASP A 1 91 ? -14.212 -3.728 -3.470 1.00 92.44 91 ASP A O 1
ATOM 694 N N . PHE A 1 92 ? -12.925 -1.932 -3.871 1.00 89.25 92 PHE A N 1
ATOM 695 C CA . PHE A 1 92 ? -12.574 -2.336 -5.236 1.00 89.25 92 PHE A CA 1
ATOM 696 C C . PHE A 1 92 ? -11.901 -3.720 -5.286 1.00 89.25 92 PHE A C 1
ATOM 698 O O . PHE A 1 92 ? -12.275 -4.564 -6.103 1.00 89.25 92 PHE A O 1
ATOM 705 N N . LEU A 1 93 ? -10.938 -3.980 -4.393 1.00 85.94 93 LEU A N 1
ATOM 706 C CA . LEU A 1 93 ? -10.217 -5.256 -4.293 1.00 85.94 93 LEU A CA 1
ATOM 707 C C . LEU A 1 93 ? -11.099 -6.409 -3.792 1.00 85.94 93 LEU A C 1
ATOM 709 O O . LEU A 1 93 ? -10.821 -7.570 -4.081 1.00 85.94 93 LEU A O 1
ATOM 713 N N . GLU A 1 94 ? -12.153 -6.110 -3.034 1.00 87.25 94 GLU A N 1
ATOM 714 C CA . GLU A 1 94 ? -13.131 -7.093 -2.554 1.00 87.25 94 GLU A CA 1
ATOM 715 C C . GLU A 1 94 ? -14.294 -7.321 -3.534 1.00 87.25 94 GLU A C 1
ATOM 717 O O . GLU A 1 94 ? -15.199 -8.096 -3.227 1.00 87.25 94 GLU A O 1
ATOM 722 N N . GLY A 1 95 ? -14.287 -6.672 -4.703 1.00 86.88 95 GLY A N 1
ATOM 723 C CA . GLY A 1 95 ? -15.369 -6.786 -5.686 1.00 86.88 95 GLY A CA 1
ATOM 724 C C . GLY A 1 95 ? -16.638 -6.027 -5.304 1.00 86.88 95 GLY A C 1
ATOM 725 O O . GLY A 1 95 ? -17.710 -6.305 -5.841 1.00 86.88 95 GLY A O 1
ATOM 726 N 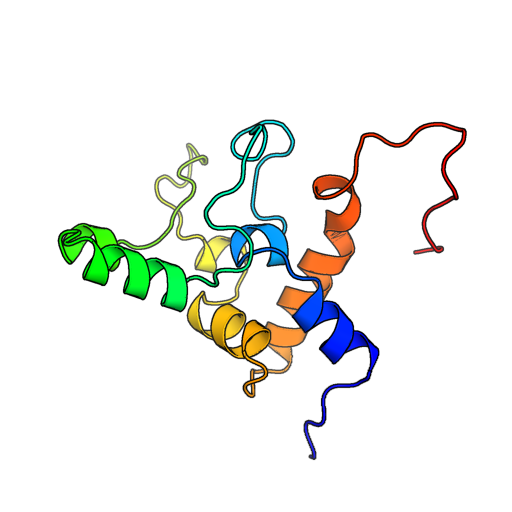N . LYS A 1 96 ? -16.542 -5.085 -4.365 1.00 90.31 96 LYS A N 1
ATOM 727 C CA . LYS A 1 96 ? -17.661 -4.239 -3.954 1.00 90.31 96 LYS A CA 1
ATOM 728 C C . LYS A 1 96 ? -17.813 -3.036 -4.896 1.00 90.31 96 LYS A C 1
ATOM 730 O O . LYS A 1 96 ? -16.844 -2.625 -5.539 1.00 90.31 96 LYS A O 1
ATOM 735 N N . PRO A 1 97 ? -19.017 -2.444 -4.973 1.00 91.50 97 PRO A N 1
ATOM 736 C CA . PRO A 1 97 ? -19.242 -1.240 -5.764 1.00 91.50 97 PRO A CA 1
ATOM 737 C C . PRO A 1 97 ? -18.395 -0.065 -5.266 1.00 91.50 97 PRO A C 1
ATOM 739 O O . PRO A 1 97 ? -18.354 0.208 -4.070 1.00 91.50 97 PRO A O 1
ATOM 742 N N . VAL A 1 98 ? -17.788 0.670 -6.196 1.00 93.00 98 VAL A N 1
ATOM 743 C CA . VAL A 1 98 ? -17.031 1.903 -5.933 1.00 93.00 98 VAL A CA 1
ATOM 744 C C . VAL A 1 98 ? -17.412 2.982 -6.942 1.00 93.00 98 VAL A C 1
ATOM 746 O O . VAL A 1 98 ? -18.013 2.697 -7.981 1.00 93.00 98 VAL A O 1
ATOM 749 N N . SER A 1 99 ? -17.060 4.237 -6.657 1.00 94.62 99 SER A N 1
ATOM 750 C CA . SER A 1 99 ? -17.308 5.335 -7.592 1.00 94.62 99 SER A CA 1
ATOM 751 C C . SER A 1 99 ? -16.537 5.136 -8.908 1.00 94.62 99 SER A C 1
ATOM 753 O O . SER A 1 99 ? -15.434 4.584 -8.934 1.00 94.62 99 SER A O 1
ATOM 755 N N . ALA A 1 100 ? -17.089 5.631 -10.021 1.00 93.31 100 ALA A N 1
ATOM 756 C CA . ALA A 1 100 ? -16.410 5.575 -11.318 1.00 93.31 100 ALA A CA 1
ATOM 757 C C . ALA A 1 100 ? -15.052 6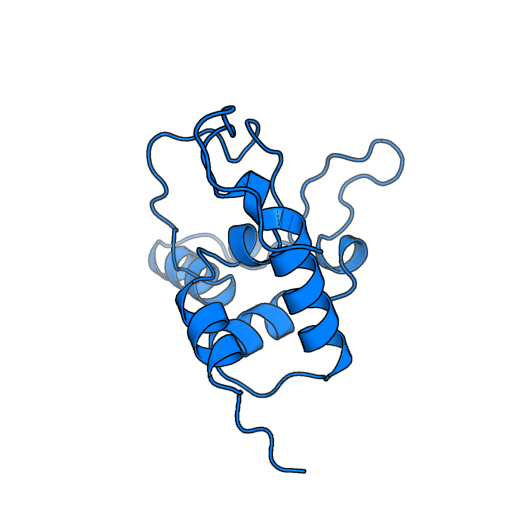.305 -11.292 1.00 93.31 100 ALA A C 1
ATOM 759 O O . ALA A 1 100 ? -14.093 5.855 -11.918 1.00 93.31 100 ALA A O 1
ATOM 760 N N . ALA A 1 101 ? -14.961 7.399 -10.527 1.00 93.38 101 ALA A N 1
ATOM 761 C CA . ALA A 1 101 ? -13.732 8.163 -10.337 1.00 93.38 101 ALA A CA 1
ATOM 762 C C . ALA A 1 101 ? -12.661 7.367 -9.571 1.00 93.38 101 ALA A C 1
ATOM 764 O O . ALA A 1 101 ? -11.507 7.328 -10.006 1.00 93.38 101 ALA A O 1
ATOM 765 N N . ALA A 1 102 ? -13.036 6.692 -8.478 1.00 91.31 102 ALA A N 1
ATOM 766 C CA . ALA A 1 102 ? -12.129 5.827 -7.727 1.00 91.31 102 ALA A CA 1
ATOM 767 C C . ALA A 1 102 ? -11.648 4.656 -8.585 1.00 91.31 102 ALA A C 1
ATOM 769 O O . ALA A 1 102 ? -10.442 4.440 -8.700 1.00 91.31 102 ALA A O 1
ATOM 770 N N . ARG A 1 103 ? -12.565 3.964 -9.278 1.00 89.31 103 ARG A N 1
ATOM 771 C CA . ARG A 1 103 ? -12.220 2.870 -10.201 1.00 89.31 103 ARG A CA 1
ATOM 772 C C . ARG A 1 103 ? -11.226 3.328 -11.270 1.00 89.31 103 ARG A C 1
ATOM 774 O O . ARG A 1 103 ? -10.199 2.682 -11.458 1.00 89.31 103 ARG A O 1
ATOM 781 N N . ALA A 1 104 ? -11.497 4.446 -11.945 1.00 90.94 104 ALA A N 1
ATOM 782 C CA . ALA A 1 104 ? -10.609 4.982 -12.977 1.00 90.94 104 ALA A CA 1
ATOM 783 C C . ALA A 1 104 ? -9.220 5.331 -12.419 1.00 90.94 104 ALA A C 1
ATOM 785 O O . ALA A 1 104 ? -8.205 5.018 -13.038 1.00 90.94 104 ALA A O 1
ATOM 786 N N . THR A 1 105 ? -9.167 5.937 -11.232 1.00 90.81 105 THR A N 1
ATOM 787 C CA . THR A 1 105 ? -7.911 6.262 -10.548 1.00 90.81 105 THR A CA 1
ATOM 788 C C . THR A 1 105 ? -7.117 5.005 -10.195 1.00 90.81 105 THR A C 1
ATOM 790 O O . THR A 1 105 ? -5.932 4.934 -10.519 1.00 90.81 105 THR A O 1
ATOM 793 N N . ILE A 1 106 ? -7.755 3.997 -9.592 1.00 88.00 106 ILE A N 1
ATOM 794 C CA . ILE A 1 106 ? -7.112 2.731 -9.209 1.00 88.00 106 ILE A CA 1
ATOM 795 C C . ILE A 1 106 ? -6.546 2.017 -10.441 1.00 88.00 106 ILE A C 1
ATOM 797 O O . ILE A 1 106 ? -5.374 1.635 -10.445 1.00 88.00 106 ILE A O 1
ATOM 801 N N . LEU A 1 107 ? -7.348 1.882 -11.501 1.00 88.50 107 LEU A N 1
ATOM 802 C CA . LEU A 1 107 ? -6.930 1.214 -12.734 1.00 88.50 107 LEU A CA 1
ATOM 803 C C . LEU A 1 107 ? -5.782 1.949 -13.431 1.00 88.50 107 LEU A C 1
ATOM 805 O O . LEU A 1 107 ? -4.829 1.299 -13.852 1.00 88.50 107 LEU A O 1
ATOM 809 N N . ARG A 1 108 ? -5.824 3.288 -13.490 1.00 89.12 108 ARG A N 1
ATOM 810 C CA . ARG A 1 108 ? -4.726 4.105 -14.031 1.00 89.12 108 ARG A CA 1
ATOM 811 C C . ARG A 1 108 ? -3.419 3.826 -13.292 1.00 89.12 108 ARG A C 1
ATOM 813 O O . ARG A 1 108 ? -2.433 3.436 -13.905 1.00 89.12 108 ARG A O 1
ATOM 820 N N . PHE A 1 109 ? -3.416 3.951 -11.963 1.00 87.50 109 PHE A N 1
ATOM 821 C CA . PHE A 1 109 ? -2.208 3.702 -11.171 1.00 87.50 109 PHE A CA 1
ATOM 822 C C . PHE A 1 109 ? -1.690 2.270 -11.317 1.00 87.50 109 PHE A C 1
ATOM 824 O O . PHE A 1 109 ? -0.475 2.050 -11.354 1.00 87.50 109 PHE A O 1
ATOM 831 N N . HIS A 1 110 ? -2.588 1.291 -11.423 1.00 85.88 110 HIS A N 1
ATOM 832 C CA . HIS A 1 110 ? -2.192 -0.082 -11.686 1.00 85.88 110 HIS A CA 1
ATOM 833 C C . HIS A 1 110 ? -1.509 -0.224 -13.056 1.00 85.88 110 HIS A C 1
ATOM 835 O O . HIS A 1 110 ? -0.404 -0.774 -13.124 1.00 85.88 110 HIS A O 1
ATOM 841 N N . ALA A 1 111 ? -2.128 0.311 -14.111 1.00 85.56 111 ALA A N 1
ATOM 842 C CA . ALA A 1 111 ? -1.647 0.253 -15.491 1.00 85.56 111 ALA A CA 1
ATOM 843 C C . ALA A 1 111 ? -0.324 1.007 -15.710 1.00 85.56 111 ALA A C 1
ATOM 845 O O . ALA A 1 111 ? 0.509 0.555 -16.490 1.00 85.56 111 ALA A O 1
ATOM 846 N N . ASP A 1 112 ? -0.081 2.088 -14.965 1.00 88.12 112 ASP A N 1
ATOM 847 C CA . ASP A 1 112 ? 1.135 2.905 -15.092 1.00 88.12 112 ASP A CA 1
ATOM 848 C C . ASP A 1 112 ? 2.346 2.309 -14.349 1.00 88.12 112 ASP A C 1
ATOM 850 O O . ASP A 1 112 ? 3.495 2.701 -14.568 1.00 88.12 112 ASP A O 1
ATOM 854 N N . THR A 1 113 ? 2.127 1.336 -13.457 1.00 87.19 113 THR A N 1
ATOM 855 C CA . THR A 1 113 ? 3.177 0.782 -12.581 1.00 87.19 113 THR A CA 1
ATOM 856 C C . THR A 1 113 ? 3.580 -0.693 -12.795 1.00 87.19 113 THR A C 1
ATOM 858 O O . THR A 1 113 ? 4.197 -1.258 -11.885 1.00 87.19 113 THR A O 1
ATOM 861 N N . PRO A 1 114 ? 3.342 -1.366 -13.947 1.00 85.81 114 PRO A N 1
ATOM 862 C CA . PRO A 1 114 ? 3.703 -2.779 -14.116 1.00 85.81 114 PRO A CA 1
ATOM 863 C C . PRO A 1 114 ? 5.211 -3.003 -13.972 1.00 85.81 114 PRO A C 1
ATOM 865 O O . PRO A 1 114 ? 5.641 -3.969 -13.348 1.00 85.81 114 PRO A O 1
ATOM 868 N N . HIS A 1 115 ? 6.023 -2.045 -14.424 1.00 87.38 115 HIS A N 1
ATOM 869 C CA . HIS A 1 115 ? 7.481 -2.053 -14.293 1.00 87.38 115 HIS A CA 1
ATOM 870 C C . HIS A 1 115 ? 7.986 -2.075 -12.838 1.00 87.38 115 HIS A C 1
ATOM 872 O O . HIS A 1 115 ? 9.169 -2.333 -12.611 1.00 87.38 115 HIS A O 1
ATOM 878 N N . LYS A 1 116 ? 7.140 -1.764 -11.846 1.00 85.62 116 LYS A N 1
ATOM 879 C CA . LYS A 1 116 ? 7.489 -1.868 -10.424 1.00 85.62 116 LYS A CA 1
ATOM 880 C C . LYS A 1 116 ? 7.267 -3.275 -9.853 1.00 85.62 116 LYS A C 1
ATOM 882 O O . LYS A 1 116 ? 7.821 -3.581 -8.806 1.00 85.62 116 LYS A O 1
ATOM 887 N N . ARG A 1 117 ? 6.466 -4.108 -10.525 1.00 85.81 117 ARG A N 1
ATOM 888 C CA . ARG A 1 117 ? 6.107 -5.483 -10.121 1.00 85.81 117 ARG A CA 1
ATOM 889 C C . ARG A 1 117 ? 6.766 -6.558 -10.995 1.00 85.81 117 ARG A C 1
ATOM 891 O O . ARG A 1 117 ? 6.492 -7.739 -10.814 1.00 85.81 117 ARG A O 1
ATOM 898 N N . ALA A 1 118 ? 7.618 -6.150 -11.931 1.00 85.31 118 ALA A N 1
ATOM 899 C CA . ALA A 1 118 ? 8.386 -7.026 -12.804 1.00 85.31 118 ALA A CA 1
ATOM 900 C C . ALA A 1 118 ? 9.893 -6.912 -12.501 1.00 85.31 118 ALA A C 1
ATOM 902 O O . ALA A 1 118 ? 10.343 -5.854 -12.031 1.00 85.31 118 ALA A O 1
ATOM 903 N N . PRO A 1 119 ? 10.686 -7.957 -12.805 1.00 86.69 119 PRO A N 1
ATOM 904 C CA . PRO A 1 119 ? 12.138 -7.839 -12.894 1.00 86.69 119 PRO A CA 1
ATOM 905 C C . PRO A 1 119 ? 12.566 -6.708 -13.851 1.00 86.69 119 PRO A C 1
ATOM 907 O O . PRO A 1 119 ? 11.764 -6.246 -14.668 1.00 86.69 119 PRO A O 1
ATOM 910 N N . PRO A 1 120 ? 13.820 -6.225 -13.767 1.00 89.50 120 PRO A N 1
ATOM 911 C CA . PRO A 1 120 ? 14.356 -5.301 -14.762 1.00 89.50 120 PRO A CA 1
ATOM 912 C C . PRO A 1 120 ? 14.232 -5.880 -16.176 1.00 89.50 120 PRO A C 1
ATOM 914 O O . PRO A 1 120 ? 14.659 -7.007 -16.410 1.00 89.50 120 PRO A O 1
ATOM 917 N N . TYR A 1 121 ? 13.673 -5.095 -17.099 1.00 89.25 121 TYR A N 1
ATOM 918 C CA . TYR A 1 121 ? 13.565 -5.487 -18.500 1.00 89.25 121 TYR A CA 1
ATOM 919 C C . TYR A 1 121 ? 14.941 -5.574 -19.165 1.00 89.25 121 TYR A C 1
ATOM 921 O O . TYR A 1 121 ? 15.853 -4.791 -18.882 1.00 89.25 121 TYR A O 1
ATOM 929 N N . THR A 1 122 ? 15.047 -6.503 -20.097 1.00 92.00 122 THR A N 1
ATOM 930 C CA . THR A 1 122 ? 16.205 -6.822 -20.920 1.00 92.00 122 THR A CA 1
ATOM 931 C C . THR A 1 122 ? 15.815 -6.748 -22.402 1.00 92.00 122 THR A C 1
ATOM 933 O O . THR A 1 122 ? 14.630 -6.816 -22.732 1.00 92.00 122 THR A O 1
ATOM 936 N N . PRO A 1 123 ? 16.777 -6.636 -23.336 1.00 92.75 123 PRO A N 1
ATOM 937 C CA . PRO A 1 123 ? 16.479 -6.656 -24.772 1.00 92.75 123 PRO A CA 1
ATOM 938 C C . PRO A 1 123 ? 15.791 -7.937 -25.274 1.00 92.75 123 PRO A C 1
ATOM 940 O O . PRO A 1 123 ? 15.290 -7.954 -26.394 1.00 92.75 123 PRO A O 1
ATOM 943 N N . GLN A 1 124 ? 15.819 -9.016 -24.488 1.00 91.31 124 GLN A N 1
ATOM 944 C CA . GLN A 1 124 ? 15.190 -10.296 -24.806 1.00 91.31 124 GLN A CA 1
ATOM 945 C C . GLN A 1 124 ? 13.714 -10.349 -24.397 1.00 91.31 124 GLN A C 1
ATOM 947 O O . GLN A 1 124 ? 13.006 -11.265 -24.818 1.00 91.31 124 GLN A O 1
ATOM 952 N N . ASP A 1 125 ? 13.253 -9.400 -23.581 1.00 87.38 125 ASP A N 1
ATOM 953 C CA . ASP A 1 125 ? 11.870 -9.373 -23.130 1.00 87.38 125 ASP A CA 1
ATOM 954 C C . ASP A 1 125 ? 10.927 -8.931 -24.256 1.00 87.38 125 ASP A C 1
ATOM 956 O O . ASP A 1 125 ? 11.290 -8.095 -25.093 1.00 87.38 125 ASP A O 1
ATOM 960 N N . PRO A 1 126 ? 9.695 -9.471 -24.291 1.00 81.25 126 PRO A N 1
ATOM 961 C CA . PRO A 1 126 ? 8.688 -8.988 -25.217 1.00 81.25 126 PRO A CA 1
ATOM 962 C C . PRO A 1 126 ? 8.441 -7.500 -24.966 1.00 81.25 126 PRO A C 1
ATOM 964 O O . PRO A 1 126 ? 8.361 -7.053 -23.818 1.00 81.25 126 PRO A O 1
ATOM 967 N N . LEU A 1 127 ? 8.301 -6.734 -26.051 1.00 69.69 127 LEU A N 1
ATOM 968 C CA . LEU A 1 127 ? 7.900 -5.335 -25.952 1.00 69.69 127 LEU A CA 1
ATOM 969 C C . LEU A 1 127 ? 6.598 -5.253 -25.142 1.00 69.69 127 LEU A C 1
ATOM 971 O O . LEU A 1 127 ? 5.704 -6.083 -25.356 1.00 69.69 127 LEU A O 1
ATOM 975 N N . PRO A 1 128 ? 6.471 -4.283 -24.219 1.00 63.12 128 PRO A N 1
ATOM 976 C CA . PRO A 1 128 ? 5.207 -4.075 -23.537 1.00 63.12 128 PRO A CA 1
ATOM 977 C C . PRO A 1 128 ? 4.111 -3.859 -24.593 1.00 63.12 128 PRO A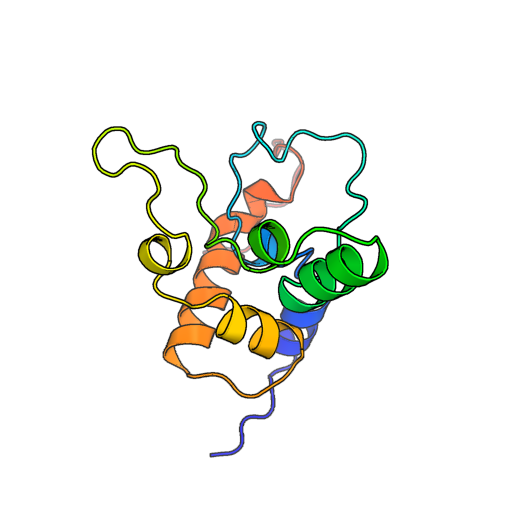 C 1
ATOM 979 O O . PRO A 1 128 ? 4.395 -3.258 -25.637 1.00 63.12 128 PRO A O 1
ATOM 982 N N . PRO A 1 129 ? 2.882 -4.361 -24.362 1.00 58.62 129 PRO A N 1
ATOM 983 C CA . PRO A 1 129 ? 1.769 -4.082 -25.260 1.00 58.62 129 PRO A CA 1
ATOM 984 C C . PRO A 1 129 ? 1.697 -2.568 -25.477 1.00 58.62 129 PRO A C 1
ATOM 986 O O . PRO A 1 129 ? 1.839 -1.804 -24.522 1.00 58.62 129 PRO A O 1
ATOM 989 N N . SER A 1 130 ? 1.583 -2.156 -26.741 1.00 53.34 130 SER A N 1
ATOM 990 C CA . SER A 1 130 ? 1.620 -0.751 -27.152 1.00 53.34 130 SER A CA 1
ATOM 991 C C . SER A 1 130 ? 0.672 0.086 -26.292 1.00 53.34 130 SER A C 1
ATOM 993 O O . SER A 1 130 ? -0.523 -0.212 -26.255 1.00 53.34 130 SER A O 1
ATOM 995 N N . ALA A 1 131 ? 1.233 1.084 -25.606 1.00 46.25 131 ALA A N 1
ATOM 996 C CA . ALA A 1 131 ? 0.496 2.119 -24.886 1.00 46.25 131 ALA A CA 1
ATOM 997 C C . ALA A 1 131 ? -0.251 3.052 -25.849 1.00 46.25 131 ALA A C 1
ATOM 999 O O . ALA A 1 131 ? 0.270 3.272 -26.969 1.00 46.25 131 ALA A O 1
#

Mean predicted aligned error: 7.45 Å

Sequence (131 aa):
MDFTPDADDALAQQRLIAALGARGFFTKFGDSGADVLPLAGLNKRRMRALARALGAPERLVNKTPTADLENLRPLRPDEDAYGVSDDEIDDFLEGKPVSAAARATILRFHADTPHKRAPPYTPQDPLPPSA

Foldseek 3Di:
DDPDDDPVLVVLLVPQFEQCSLLVPDDQCPPPVDPDDPCTPDALVRVLVVCVVVVHDVCVSPPQDDPQPDPVDGRPGPCNVQVEDSVQSVCSSVVHDHDPVNVVSSVVSNVVNVVSVDDDDDPPDDDDDDD

Radius of gyration: 16.17 Å; Cα contacts (8 Å, |Δi|>4): 105; chains: 1; bounding box: 43×33×47 Å

Solvent-accessible surface area (backbone atoms only — not comparable to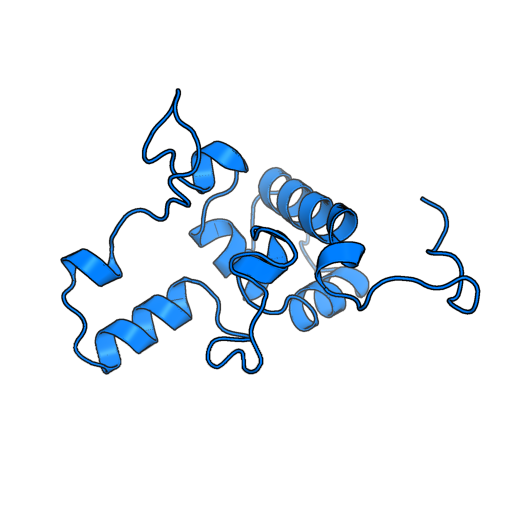 full-atom values): 8147 Å² total; per-residue (Å²): 133,87,85,73,76,51,76,68,49,57,50,46,44,73,63,43,49,15,58,46,54,32,50,43,67,60,47,77,78,47,88,62,60,65,95,72,68,94,61,64,67,37,35,61,66,55,50,38,51,51,40,51,75,73,66,52,58,66,75,65,61,67,49,82,60,50,83,58,79,42,91,92,47,67,63,46,42,52,38,80,74,68,75,45,50,71,65,53,51,39,30,46,58,69,73,42,91,62,54,72,67,46,52,53,50,49,51,48,36,36,71,76,29,54,77,68,80,46,76,88,86,55,94,85,52,79,78,73,79,86,127